Protein AF-A0A4Y9K4U5-F1 (afdb_monomer_lite)

Radius of gyration: 42.58 Å; chains: 1; bounding box: 63×21×135 Å

Sequence (154 aa):
MMIFKAIEAGGKAMGFDMSFMKGFATGGYTGDGGKYTPAGIVHRGEYVITKEATARLGLDYLNYLNYGERGFSSGGGVAVPRVPSMNSRYSSQPNVSVNVINNGKPMQAEVNTAQSGNDLQITVELIDKIADQRYRQNQMKDFRTGGQLSRYAM

Organism: NCBI:txid67855

pLDDT: mean 70.84, std 13.57, range [48.12, 94.44]

Structure (mmCIF, N/CA/C/O backbone):
data_AF-A0A4Y9K4U5-F1
#
_entry.id   AF-A0A4Y9K4U5-F1
#
loop_
_atom_site.group_PDB
_atom_site.id
_atom_site.type_symbol
_atom_site.label_atom_id
_atom_site.label_alt_id
_atom_site.label_comp_id
_atom_site.label_asym_id
_atom_site.label_entity_id
_atom_site.label_seq_id
_atom_site.pdbx_PDB_ins_code
_atom_site.Cartn_x
_atom_site.Cartn_y
_atom_site.Cartn_z
_atom_site.occupancy
_atom_site.B_iso_or_equiv
_atom_site.auth_seq_id
_atom_site.auth_comp_id
_atom_site.auth_asym_id
_atom_site.auth_atom_id
_atom_site.pdbx_PDB_model_num
ATOM 1 N N . MET A 1 1 ? 29.773 -0.477 -23.491 1.00 53.94 1 MET A N 1
ATOM 2 C CA . MET A 1 1 ? 28.904 -1.305 -24.358 1.00 53.94 1 MET A CA 1
ATOM 3 C C . MET A 1 1 ? 28.614 -0.555 -25.669 1.00 53.94 1 MET A C 1
ATOM 5 O O . MET A 1 1 ? 27.607 0.131 -25.766 1.00 53.94 1 MET A O 1
ATOM 9 N N . MET A 1 2 ? 29.531 -0.583 -26.650 1.00 62.81 2 MET A N 1
ATOM 10 C CA . MET A 1 2 ? 29.366 0.173 -27.914 1.00 62.81 2 MET A CA 1
ATOM 11 C C . MET A 1 2 ? 28.484 -0.549 -28.949 1.00 62.81 2 MET A C 1
ATOM 13 O O . MET A 1 2 ? 27.762 0.105 -29.692 1.00 62.81 2 MET A O 1
ATOM 17 N N . ILE A 1 3 ? 28.466 -1.887 -28.938 1.00 63.06 3 ILE A N 1
ATOM 18 C CA . ILE A 1 3 ? 27.683 -2.713 -29.878 1.00 63.06 3 ILE A CA 1
ATOM 19 C C . ILE A 1 3 ? 26.170 -2.492 -29.711 1.00 63.06 3 ILE A C 1
ATOM 21 O O . ILE A 1 3 ? 25.449 -2.356 -30.693 1.00 63.06 3 ILE A O 1
ATOM 25 N N . PHE A 1 4 ? 25.692 -2.353 -28.473 1.00 55.25 4 PHE A N 1
ATOM 26 C CA . PHE A 1 4 ? 24.271 -2.112 -28.200 1.00 55.25 4 PHE A CA 1
ATOM 27 C C . PHE A 1 4 ? 23.772 -0.756 -28.718 1.00 55.25 4 PHE A C 1
ATOM 29 O O . PHE A 1 4 ? 22.646 -0.668 -29.197 1.00 55.25 4 PHE A O 1
ATOM 36 N N . LYS A 1 5 ? 24.612 0.290 -28.699 1.00 57.44 5 LYS A N 1
ATOM 37 C CA . LYS A 1 5 ? 24.247 1.607 -29.250 1.00 57.44 5 LYS A CA 1
ATOM 38 C C . LYS A 1 5 ? 24.139 1.590 -30.779 1.00 57.44 5 LYS A C 1
ATOM 40 O O . LYS A 1 5 ? 23.305 2.301 -31.329 1.00 57.44 5 LYS A O 1
ATOM 45 N N . ALA A 1 6 ? 24.956 0.780 -31.457 1.00 63.97 6 ALA A N 1
ATOM 46 C CA . ALA A 1 6 ? 24.927 0.654 -32.914 1.00 63.97 6 ALA A CA 1
ATOM 47 C C . ALA A 1 6 ? 23.666 -0.080 -33.412 1.00 63.97 6 ALA A C 1
ATOM 49 O O . ALA A 1 6 ? 23.055 0.347 -34.388 1.00 63.97 6 ALA A O 1
ATOM 50 N N . ILE A 1 7 ? 23.235 -1.133 -32.707 1.00 66.44 7 ILE A N 1
ATOM 51 C CA . ILE A 1 7 ? 22.011 -1.887 -33.037 1.00 66.44 7 ILE A CA 1
ATOM 52 C C . ILE A 1 7 ? 20.757 -1.027 -32.819 1.00 66.44 7 ILE A C 1
ATOM 54 O O . ILE A 1 7 ? 19.852 -1.022 -33.650 1.00 66.44 7 ILE A O 1
ATOM 58 N N . GLU A 1 8 ? 20.722 -0.244 -31.741 1.00 61.34 8 GLU A N 1
ATOM 59 C CA . GLU A 1 8 ? 19.608 0.663 -31.454 1.00 61.34 8 GLU A CA 1
ATOM 60 C C . GLU A 1 8 ? 19.476 1.785 -32.501 1.00 61.34 8 GLU A C 1
ATOM 62 O O . GLU A 1 8 ? 18.369 2.102 -32.941 1.00 61.34 8 GLU A O 1
ATOM 67 N N . ALA A 1 9 ? 20.605 2.356 -32.939 1.00 65.12 9 ALA A N 1
ATOM 68 C CA . ALA A 1 9 ? 20.631 3.368 -33.993 1.00 65.12 9 ALA A CA 1
ATOM 69 C C . ALA A 1 9 ? 20.145 2.806 -35.342 1.00 65.12 9 ALA A C 1
ATOM 71 O O . ALA A 1 9 ? 19.384 3.475 -36.041 1.00 65.12 9 ALA A O 1
ATOM 72 N N . GLY A 1 10 ? 20.520 1.565 -35.674 1.00 69.56 10 GLY A N 1
ATOM 73 C CA . GLY A 1 10 ? 20.039 0.871 -36.872 1.00 69.56 10 GLY A CA 1
ATOM 74 C C . GLY A 1 10 ? 18.536 0.568 -36.836 1.00 69.56 10 GLY A C 1
ATOM 75 O O . GLY A 1 10 ? 17.850 0.776 -37.833 1.00 69.56 10 GLY A O 1
ATOM 76 N N . GLY A 1 11 ? 17.999 0.146 -35.686 1.00 68.62 11 GLY A N 1
ATOM 77 C CA . GLY A 1 11 ? 16.565 -0.133 -35.527 1.00 68.62 11 GLY A CA 1
ATOM 78 C C . GLY A 1 11 ? 15.686 1.120 -35.612 1.00 68.62 11 GLY A C 1
ATOM 79 O O . GLY A 1 11 ? 14.692 1.114 -36.341 1.00 68.62 11 GLY A O 1
ATOM 80 N N . LYS A 1 12 ? 16.095 2.228 -34.970 1.00 62.78 12 LYS A N 1
ATOM 81 C CA . LYS A 1 12 ? 15.386 3.519 -35.076 1.00 62.78 12 LYS A CA 1
ATOM 82 C C . LYS A 1 12 ? 15.382 4.084 -36.498 1.00 62.78 12 LYS A C 1
ATOM 84 O O . LYS A 1 12 ? 14.370 4.636 -36.919 1.00 62.78 12 LYS A O 1
ATOM 89 N N . ALA A 1 13 ? 16.482 3.938 -37.240 1.00 68.62 13 ALA A N 1
ATOM 90 C CA . ALA A 1 13 ? 16.568 4.385 -38.634 1.00 68.62 13 ALA A CA 1
ATOM 91 C C . ALA A 1 13 ? 15.629 3.603 -39.575 1.00 68.62 13 ALA A C 1
ATOM 93 O O . ALA A 1 13 ? 15.216 4.128 -40.604 1.00 68.62 13 ALA A O 1
ATOM 94 N N . MET A 1 14 ? 15.259 2.376 -39.198 1.00 75.12 14 MET A N 1
ATOM 95 C CA . MET A 1 14 ? 14.366 1.488 -39.950 1.00 75.12 14 MET A CA 1
ATOM 96 C C . MET A 1 14 ? 12.902 1.540 -39.466 1.00 75.12 14 MET A C 1
ATOM 98 O O . MET A 1 14 ? 12.091 0.721 -39.888 1.00 75.12 14 MET A O 1
ATOM 102 N N . GLY A 1 15 ? 12.549 2.482 -38.581 1.00 62.84 15 GLY A N 1
ATOM 103 C CA . GLY A 1 15 ? 11.180 2.656 -38.077 1.00 62.84 15 GLY A CA 1
ATOM 104 C C . GLY A 1 15 ? 10.761 1.672 -36.979 1.00 62.84 15 GLY A C 1
ATOM 105 O O . GLY A 1 15 ? 9.591 1.646 -36.604 1.00 62.84 15 GLY A O 1
ATOM 106 N N . PHE A 1 16 ? 11.694 0.883 -36.437 1.00 63.72 16 PHE A N 1
ATOM 107 C CA . PHE A 1 16 ? 11.434 0.012 -35.295 1.00 63.72 16 PHE A CA 1
ATOM 108 C C . PHE A 1 16 ? 11.687 0.774 -33.990 1.00 63.72 16 PHE A C 1
ATOM 110 O O . PHE A 1 16 ? 12.785 1.288 -33.754 1.00 63.72 16 PHE A O 1
ATOM 117 N N . ASP A 1 17 ? 10.672 0.847 -33.127 1.00 60.94 17 ASP A N 1
ATOM 118 C CA . ASP A 1 17 ? 10.815 1.443 -31.801 1.00 60.94 17 ASP A CA 1
ATOM 119 C C . ASP A 1 17 ? 11.615 0.511 -30.880 1.00 60.94 17 ASP A C 1
ATOM 121 O O . ASP A 1 17 ? 11.076 -0.370 -30.216 1.00 60.94 17 ASP A O 1
ATOM 125 N N . MET A 1 18 ? 12.932 0.711 -30.851 1.00 59.81 18 MET A N 1
ATOM 126 C CA . MET A 1 18 ? 13.865 -0.035 -30.000 1.00 59.81 18 MET A CA 1
ATOM 127 C C . MET A 1 18 ? 13.871 0.447 -28.539 1.00 59.81 18 MET A C 1
ATOM 129 O O . MET A 1 18 ? 14.766 0.073 -27.777 1.00 59.81 18 MET A O 1
ATOM 133 N N . SER A 1 19 ? 12.903 1.271 -28.116 1.00 58.75 19 SER A N 1
ATOM 134 C CA . SER A 1 19 ? 12.818 1.787 -26.740 1.00 58.75 19 SER A CA 1
ATOM 135 C C . SER A 1 19 ? 12.684 0.669 -25.689 1.00 58.75 19 SER A C 1
ATOM 137 O O . SER A 1 19 ? 13.150 0.824 -24.558 1.00 58.75 19 SER A O 1
ATOM 139 N N . PHE A 1 20 ? 12.204 -0.523 -26.081 1.00 56.00 20 PHE A N 1
ATOM 140 C CA . PHE A 1 20 ? 12.218 -1.726 -25.233 1.00 56.00 20 PHE A CA 1
ATOM 141 C C . PHE A 1 20 ? 13.623 -2.162 -24.784 1.00 56.00 20 PHE A C 1
ATOM 143 O O . PHE A 1 20 ? 13.749 -2.855 -23.776 1.00 56.00 20 PHE A O 1
ATOM 150 N N . MET A 1 21 ? 14.686 -1.759 -25.490 1.00 55.97 21 MET A N 1
ATOM 151 C CA . MET A 1 21 ? 16.066 -2.065 -25.096 1.00 55.97 21 MET A CA 1
ATOM 152 C C . MET A 1 21 ? 16.657 -1.064 -24.099 1.00 55.97 21 MET A C 1
ATOM 154 O O . MET A 1 21 ? 17.727 -1.331 -23.552 1.00 55.97 21 MET A O 1
ATOM 158 N N . LYS A 1 22 ? 16.016 0.091 -23.869 1.00 55.50 22 LYS A N 1
ATOM 159 C CA . LYS A 1 22 ? 16.674 1.230 -23.209 1.00 55.50 22 LYS A CA 1
ATOM 160 C C . LYS A 1 22 ? 16.146 1.620 -21.828 1.00 55.50 22 LYS A C 1
ATOM 162 O O . LYS A 1 22 ? 16.767 2.473 -21.204 1.00 55.50 22 LYS A O 1
ATOM 167 N N . GLY A 1 23 ? 15.060 1.021 -21.337 1.00 59.62 23 GLY A N 1
ATOM 168 C CA . GLY A 1 23 ? 14.372 1.547 -20.146 1.00 59.62 23 GLY A CA 1
ATOM 169 C C . GLY A 1 23 ? 14.210 0.609 -18.951 1.00 59.62 23 GLY A C 1
ATOM 170 O O . GLY A 1 23 ? 14.135 1.090 -17.828 1.00 59.62 23 GLY A O 1
ATOM 171 N N . PHE A 1 24 ? 14.156 -0.712 -19.150 1.00 65.19 24 PHE A N 1
ATOM 172 C CA . PHE A 1 24 ? 13.644 -1.612 -18.100 1.00 65.19 24 PHE A CA 1
ATOM 173 C C . PHE A 1 24 ? 14.701 -2.193 -17.159 1.00 65.19 24 PHE A C 1
ATOM 175 O O . PHE A 1 24 ? 14.345 -2.796 -16.156 1.00 65.19 24 PHE A O 1
ATOM 182 N N . ALA A 1 25 ? 15.993 -1.985 -17.424 1.00 70.50 25 ALA A N 1
ATOM 183 C CA . ALA A 1 25 ? 17.062 -2.496 -16.557 1.00 70.50 25 ALA A CA 1
ATOM 184 C C . ALA A 1 25 ? 17.053 -1.888 -15.145 1.00 70.50 25 ALA A C 1
ATOM 186 O O . ALA A 1 25 ? 17.577 -2.488 -14.214 1.00 70.50 25 ALA A O 1
ATOM 187 N N . THR A 1 26 ? 16.451 -0.711 -14.983 1.00 77.19 26 THR A N 1
ATOM 188 C CA . THR A 1 26 ? 16.240 -0.057 -13.686 1.00 77.19 26 THR A CA 1
ATOM 189 C C . THR A 1 26 ? 14.824 -0.278 -13.136 1.00 77.19 26 THR A C 1
ATOM 191 O O . THR A 1 26 ? 14.468 0.308 -12.116 1.00 77.19 26 THR A O 1
ATOM 194 N N . GLY A 1 27 ? 13.993 -1.080 -13.814 1.00 83.62 27 GLY A N 1
ATOM 195 C CA . GLY A 1 27 ? 12.563 -1.234 -13.535 1.00 83.62 27 GLY A CA 1
ATOM 196 C C . GLY A 1 27 ? 11.741 0.031 -13.823 1.00 83.62 27 GLY A C 1
ATOM 197 O O . GLY A 1 27 ? 12.280 1.047 -14.267 1.00 83.62 27 GLY A O 1
ATOM 198 N N . GLY A 1 28 ? 10.433 -0.030 -13.549 1.00 85.69 28 GLY A N 1
ATOM 199 C CA . GLY A 1 28 ? 9.528 1.126 -13.600 1.00 85.69 28 GLY A CA 1
ATOM 200 C C . GLY A 1 28 ? 8.171 0.854 -14.248 1.00 85.69 28 GLY A C 1
ATOM 201 O O . GLY A 1 28 ? 7.821 -0.286 -14.559 1.00 85.69 28 GLY A O 1
ATOM 202 N N . TYR A 1 29 ? 7.393 1.923 -14.443 1.00 89.00 29 TYR A N 1
ATOM 203 C CA . TYR A 1 29 ? 6.090 1.853 -15.105 1.00 89.00 29 TYR A CA 1
ATOM 204 C C . TYR A 1 29 ? 6.239 1.717 -16.624 1.00 89.00 29 TYR A C 1
ATOM 206 O O . TYR A 1 29 ? 6.928 2.513 -17.258 1.00 89.00 29 TYR A O 1
ATOM 214 N N . THR A 1 30 ? 5.561 0.733 -17.219 1.00 88.62 30 THR A N 1
ATOM 215 C CA . THR A 1 30 ? 5.655 0.438 -18.659 1.00 88.62 30 THR A CA 1
ATOM 216 C C . THR A 1 30 ? 4.687 1.253 -19.527 1.00 88.62 30 THR A C 1
ATOM 218 O O . THR A 1 30 ? 4.690 1.087 -20.742 1.00 88.62 30 THR A O 1
ATOM 221 N N . GLY A 1 31 ? 3.859 2.116 -18.926 1.00 87.94 31 GLY A N 1
ATOM 222 C CA . GLY A 1 31 ? 2.849 2.922 -19.620 1.00 87.94 31 GLY A CA 1
ATOM 223 C C . GLY A 1 31 ? 1.447 2.302 -19.620 1.00 87.94 31 GLY A C 1
ATOM 224 O O . GLY A 1 31 ? 1.261 1.123 -19.308 1.00 87.94 31 GLY A O 1
ATOM 225 N N . ASP A 1 32 ? 0.444 3.115 -19.959 1.00 89.12 32 ASP A N 1
ATOM 226 C CA . ASP A 1 32 ? -0.947 2.667 -20.060 1.00 89.12 32 ASP A CA 1
ATOM 227 C C . ASP A 1 32 ? -1.159 1.755 -21.276 1.00 89.12 32 ASP A C 1
ATOM 229 O O . ASP A 1 32 ? -0.652 1.998 -22.367 1.00 89.12 32 ASP A O 1
ATOM 233 N N . GLY A 1 33 ? -1.966 0.708 -21.104 1.00 90.38 33 GLY A N 1
ATOM 234 C CA . GLY A 1 33 ? -2.282 -0.240 -22.173 1.00 90.38 33 GLY A CA 1
ATOM 235 C C . GLY A 1 33 ? -3.315 -1.288 -21.768 1.00 90.38 33 GLY A C 1
ATOM 236 O O . GLY A 1 33 ? -3.739 -1.354 -20.608 1.00 90.38 33 GLY A O 1
ATOM 237 N N . GLY A 1 34 ? -3.746 -2.116 -22.720 1.00 91.88 34 GLY A N 1
ATOM 238 C CA . GLY A 1 34 ? -4.633 -3.249 -22.455 1.00 91.88 34 GLY A CA 1
ATOM 239 C C . GLY A 1 34 ? -3.922 -4.373 -21.693 1.00 91.88 34 GLY A C 1
ATOM 240 O O . GLY A 1 34 ? -2.701 -4.478 -21.717 1.00 91.88 34 GLY A O 1
ATOM 241 N N . LYS A 1 35 ? -4.686 -5.257 -21.037 1.00 90.38 35 LYS A N 1
ATOM 242 C CA . LYS A 1 35 ? -4.135 -6.403 -20.279 1.00 90.38 35 LYS A CA 1
ATOM 243 C C . LYS A 1 35 ? -3.255 -7.329 -21.129 1.00 90.38 35 LYS A C 1
ATOM 245 O O . LYS A 1 35 ? -2.315 -7.920 -20.615 1.00 90.38 35 LYS A O 1
ATOM 250 N N . TYR A 1 36 ? -3.588 -7.455 -22.411 1.00 92.94 36 TYR A N 1
ATOM 251 C CA . TYR A 1 36 ? -2.915 -8.340 -23.363 1.00 92.94 36 TYR A CA 1
ATOM 252 C C . TYR A 1 36 ? -2.034 -7.582 -24.359 1.00 92.94 36 TYR A C 1
ATOM 254 O O . TYR A 1 36 ? -1.577 -8.168 -25.334 1.00 92.94 36 TYR A O 1
ATOM 262 N N . THR A 1 37 ? -1.815 -6.283 -24.143 1.00 91.25 37 THR A N 1
ATOM 263 C CA . THR A 1 37 ? -0.918 -5.478 -24.971 1.00 91.25 37 THR A CA 1
ATOM 264 C C . THR A 1 37 ? 0.516 -5.692 -24.479 1.00 91.25 37 THR A C 1
ATOM 266 O O . THR A 1 37 ? 0.805 -5.355 -23.330 1.00 91.25 37 THR A O 1
ATOM 269 N N . PRO A 1 38 ? 1.427 -6.251 -25.296 1.00 89.62 38 PRO A N 1
ATOM 270 C CA . PRO A 1 38 ? 2.824 -6.404 -24.902 1.00 89.62 38 PRO A CA 1
ATOM 271 C C . PRO A 1 38 ? 3.480 -5.034 -24.691 1.00 89.62 38 PRO A C 1
ATOM 273 O O . PRO A 1 38 ? 3.341 -4.158 -25.541 1.00 89.62 38 PRO A O 1
ATOM 276 N N . ALA A 1 39 ? 4.204 -4.860 -23.582 1.00 86.00 39 ALA A N 1
ATOM 277 C CA . ALA A 1 39 ? 4.852 -3.588 -23.233 1.00 86.00 39 ALA A CA 1
ATOM 278 C C . ALA A 1 39 ? 6.384 -3.684 -23.071 1.00 86.00 39 ALA A C 1
ATOM 280 O O . ALA A 1 39 ? 7.061 -2.661 -23.045 1.00 86.00 39 ALA A O 1
ATOM 281 N N . GLY A 1 40 ? 6.953 -4.891 -22.979 1.00 84.12 40 GLY A N 1
ATOM 282 C CA . GLY A 1 40 ? 8.398 -5.073 -22.829 1.00 84.12 40 GLY A CA 1
ATOM 283 C C . GLY A 1 40 ? 8.808 -6.487 -22.422 1.00 84.12 40 GLY A C 1
ATOM 284 O O . GLY A 1 40 ? 7.966 -7.368 -22.244 1.00 84.12 40 GLY A O 1
ATOM 285 N N . ILE A 1 41 ? 10.119 -6.686 -22.282 1.00 85.44 41 ILE A N 1
ATOM 286 C CA . ILE A 1 41 ? 10.743 -7.926 -21.803 1.00 85.44 41 ILE A CA 1
ATOM 287 C C . ILE A 1 41 ? 11.372 -7.636 -20.437 1.00 85.44 41 ILE A C 1
ATOM 289 O O . ILE A 1 41 ? 12.025 -6.610 -20.268 1.00 85.44 41 ILE A O 1
ATOM 293 N N . VAL A 1 42 ? 11.177 -8.549 -19.487 1.00 84.81 42 VAL A N 1
ATOM 294 C CA . VAL A 1 42 ? 11.714 -8.470 -18.119 1.00 84.81 42 VAL A CA 1
ATOM 295 C C . VAL A 1 42 ? 12.963 -9.335 -17.955 1.00 84.81 42 VAL A C 1
ATOM 297 O O . VAL A 1 42 ? 13.172 -10.294 -18.710 1.00 84.81 42 VAL A O 1
ATOM 300 N N . HIS A 1 43 ? 13.800 -9.019 -16.968 1.00 87.44 43 HIS A N 1
ATOM 301 C CA . HIS A 1 43 ? 14.964 -9.840 -16.638 1.00 87.44 43 HIS A CA 1
ATOM 302 C C . HIS A 1 43 ? 14.572 -11.072 -15.819 1.00 87.44 43 HIS A C 1
ATOM 304 O O . HIS A 1 43 ? 13.515 -11.159 -15.193 1.00 87.44 43 HIS A O 1
ATOM 310 N N . ARG A 1 44 ? 15.473 -12.059 -15.793 1.00 90.69 44 ARG A N 1
ATOM 311 C CA . ARG A 1 44 ? 15.323 -13.214 -14.904 1.00 90.69 44 ARG A CA 1
ATOM 312 C C . ARG A 1 44 ? 15.430 -12.759 -13.447 1.00 90.69 44 ARG A C 1
ATOM 314 O O . ARG A 1 44 ? 16.359 -12.038 -13.104 1.00 90.69 44 ARG A O 1
ATOM 321 N N . GLY A 1 45 ? 14.516 -13.241 -12.607 1.00 88.88 45 GLY A N 1
ATOM 322 C CA . GLY A 1 45 ? 14.448 -12.891 -11.184 1.00 88.88 45 GLY A CA 1
ATOM 323 C C . GLY A 1 45 ? 13.548 -11.693 -10.866 1.00 88.88 45 GLY A C 1
ATOM 324 O O . GLY A 1 45 ? 13.297 -11.439 -9.693 1.00 88.88 45 GLY A O 1
ATOM 325 N N . GLU A 1 46 ? 13.021 -10.994 -11.874 1.00 88.56 46 GLU A N 1
ATOM 326 C CA . GLU A 1 46 ? 12.015 -9.944 -11.685 1.00 88.56 46 GLU A CA 1
ATOM 327 C C . GLU A 1 46 ? 10.609 -10.552 -11.542 1.00 88.56 46 GLU A C 1
ATOM 329 O O . GLU A 1 46 ? 10.277 -11.557 -12.176 1.00 88.56 46 GLU A O 1
ATOM 334 N N . TYR A 1 47 ? 9.769 -9.935 -10.706 1.00 90.50 47 TYR A N 1
ATOM 335 C CA . TYR A 1 47 ? 8.377 -10.337 -10.510 1.00 90.50 47 TYR A CA 1
ATOM 336 C C . TYR A 1 47 ? 7.429 -9.351 -11.192 1.00 90.50 47 TYR A C 1
ATOM 338 O O . TYR A 1 47 ? 7.494 -8.146 -10.951 1.00 90.50 47 TYR A O 1
ATOM 346 N N . VAL A 1 48 ? 6.519 -9.871 -12.019 1.00 89.75 48 VAL A N 1
ATOM 347 C CA . VAL A 1 48 ? 5.545 -9.065 -12.765 1.00 89.75 48 VAL A CA 1
ATOM 348 C C . VAL A 1 48 ? 4.199 -9.075 -12.051 1.00 89.75 48 VAL A C 1
ATOM 350 O O . VAL A 1 48 ? 3.646 -10.131 -11.747 1.00 89.75 48 VAL A O 1
ATOM 353 N N . ILE A 1 49 ? 3.650 -7.885 -11.815 1.00 92.25 49 ILE A N 1
ATOM 354 C CA . ILE A 1 49 ? 2.345 -7.691 -11.177 1.00 92.25 49 ILE A CA 1
ATOM 355 C C . ILE A 1 49 ? 1.269 -7.505 -12.258 1.00 92.25 49 ILE A C 1
ATOM 357 O O . ILE A 1 49 ? 1.509 -6.883 -13.292 1.00 92.25 49 ILE A O 1
ATOM 361 N N . THR A 1 50 ? 0.068 -8.050 -12.038 1.00 94.44 50 THR A N 1
ATOM 362 C CA . THR A 1 50 ? -1.043 -7.930 -12.996 1.00 94.44 50 THR A CA 1
ATOM 363 C C . THR A 1 50 ? -1.574 -6.500 -13.083 1.00 94.44 50 THR A C 1
ATOM 365 O O . THR A 1 50 ? -1.510 -5.744 -12.115 1.00 94.44 50 THR A O 1
ATOM 368 N N . LYS A 1 51 ? -2.193 -6.137 -14.217 1.00 92.56 51 LYS A N 1
ATOM 369 C CA . LYS A 1 51 ? -2.794 -4.807 -14.418 1.00 92.56 51 LYS A CA 1
ATOM 370 C C . LYS A 1 51 ? -3.793 -4.444 -13.314 1.00 92.56 51 LYS A C 1
ATOM 372 O O . LYS A 1 51 ? -3.801 -3.309 -12.847 1.00 92.56 51 LYS A O 1
ATOM 377 N N . GLU A 1 52 ? -4.621 -5.395 -12.885 1.00 93.94 52 GLU A N 1
ATOM 378 C CA . GLU A 1 52 ? -5.625 -5.173 -11.841 1.00 93.94 52 GLU A CA 1
ATOM 379 C C . GLU A 1 52 ? -4.977 -4.899 -10.481 1.00 93.94 52 GLU A C 1
ATOM 381 O O . GLU A 1 52 ? -5.435 -4.031 -9.741 1.00 93.94 52 GLU A O 1
ATOM 386 N N . ALA A 1 53 ? -3.895 -5.608 -10.154 1.00 93.38 53 ALA A N 1
ATOM 387 C CA . ALA A 1 53 ? -3.147 -5.368 -8.928 1.00 93.38 53 ALA A CA 1
ATOM 388 C C . ALA A 1 53 ? -2.390 -4.033 -8.990 1.00 93.38 53 ALA A C 1
ATOM 390 O O . ALA A 1 53 ? -2.455 -3.270 -8.031 1.00 93.38 53 ALA A O 1
ATOM 391 N N . THR A 1 54 ? -1.775 -3.694 -10.126 1.00 92.06 54 THR A N 1
ATOM 392 C CA . THR A 1 54 ? -1.141 -2.386 -10.354 1.00 92.06 54 THR A CA 1
ATOM 393 C C . THR A 1 54 ? -2.130 -1.237 -10.167 1.00 92.06 54 THR A C 1
ATOM 395 O O . THR A 1 54 ? -1.828 -0.281 -9.457 1.00 92.06 54 THR A O 1
ATOM 398 N N . ALA A 1 55 ? -3.339 -1.351 -10.726 1.00 91.00 55 ALA A N 1
ATOM 399 C CA . ALA A 1 55 ? -4.388 -0.343 -10.566 1.00 91.00 55 ALA A CA 1
ATOM 400 C C . ALA A 1 55 ? -4.881 -0.219 -9.113 1.00 91.00 55 ALA A C 1
ATOM 402 O O . ALA A 1 55 ? -5.160 0.883 -8.651 1.00 91.00 55 ALA A O 1
ATOM 403 N N . ARG A 1 56 ? -4.974 -1.339 -8.383 1.00 92.88 56 ARG A N 1
ATOM 404 C CA . ARG A 1 56 ? -5.378 -1.354 -6.967 1.00 92.88 56 ARG A CA 1
ATOM 405 C C . ARG A 1 56 ? -4.317 -0.783 -6.028 1.00 92.88 56 ARG A C 1
ATOM 407 O O . ARG A 1 56 ? -4.675 -0.143 -5.047 1.00 92.88 56 ARG A O 1
ATOM 414 N N . LEU A 1 57 ? -3.045 -1.084 -6.281 1.00 90.38 57 LEU A N 1
ATOM 415 C CA . LEU A 1 57 ? -1.921 -0.662 -5.442 1.00 90.38 57 LEU A CA 1
ATOM 416 C C . LEU A 1 57 ? -1.502 0.786 -5.723 1.00 90.38 57 LEU A C 1
ATOM 418 O O . LEU A 1 57 ? -1.089 1.486 -4.804 1.00 90.38 57 LEU A O 1
ATOM 422 N N . GLY A 1 58 ? -1.640 1.234 -6.972 1.00 90.69 58 GLY A N 1
ATOM 423 C CA . GLY A 1 58 ? -1.250 2.570 -7.409 1.00 90.69 58 GLY A CA 1
ATOM 424 C C . GLY A 1 58 ? 0.241 2.684 -7.738 1.00 90.69 58 GLY A C 1
ATOM 425 O O . GLY A 1 58 ? 1.092 2.005 -7.159 1.00 90.69 58 GLY A O 1
ATOM 426 N N . LEU A 1 59 ? 0.563 3.567 -8.688 1.00 89.56 59 LEU A N 1
ATOM 427 C CA . LEU A 1 59 ? 1.935 3.755 -9.173 1.00 89.56 59 LEU A CA 1
ATOM 428 C C . LEU A 1 59 ? 2.857 4.332 -8.099 1.00 89.56 59 LEU A C 1
ATOM 430 O O . LEU A 1 59 ? 4.007 3.919 -8.014 1.00 89.56 59 LEU A O 1
A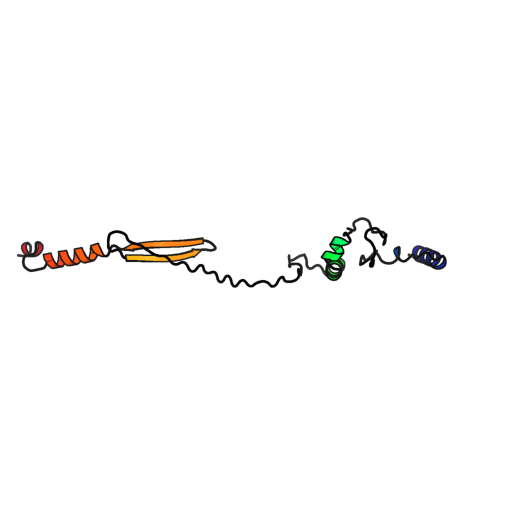TOM 434 N N . ASP A 1 60 ? 2.355 5.223 -7.245 1.00 87.50 60 ASP A N 1
ATOM 435 C CA . ASP A 1 60 ? 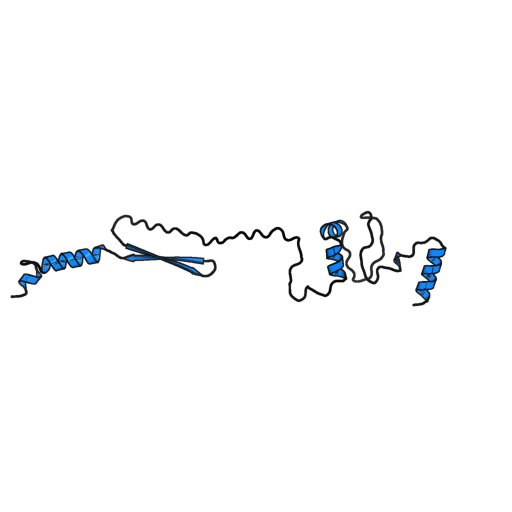3.155 5.850 -6.188 1.00 87.50 60 ASP A CA 1
ATOM 436 C C . ASP A 1 60 ? 3.705 4.814 -5.204 1.00 87.50 60 ASP A C 1
ATOM 438 O O . ASP A 1 60 ? 4.890 4.827 -4.870 1.00 87.50 60 ASP A O 1
ATOM 442 N N . TYR A 1 61 ? 2.865 3.859 -4.795 1.00 86.25 61 TYR A N 1
ATOM 443 C CA . TYR A 1 61 ? 3.280 2.782 -3.902 1.00 86.25 61 TYR A CA 1
ATOM 444 C C . TYR A 1 61 ? 4.270 1.831 -4.578 1.00 86.25 61 TYR A C 1
ATOM 446 O O . TYR A 1 61 ? 5.283 1.464 -3.985 1.00 86.25 61 TYR A O 1
ATOM 454 N N . LEU A 1 62 ? 4.020 1.457 -5.834 1.00 89.38 62 LEU A N 1
ATOM 455 C CA . LEU A 1 62 ? 4.931 0.588 -6.582 1.00 89.38 62 LEU A CA 1
ATOM 456 C C . LEU A 1 62 ? 6.285 1.258 -6.841 1.00 89.38 62 LEU A C 1
ATOM 458 O O . LEU A 1 62 ? 7.317 0.602 -6.731 1.00 89.38 62 LEU A O 1
ATOM 462 N N . ASN A 1 63 ? 6.302 2.564 -7.109 1.00 87.94 63 ASN A N 1
ATOM 463 C CA . ASN A 1 63 ? 7.532 3.342 -7.237 1.00 87.94 63 ASN A CA 1
ATOM 464 C C . ASN A 1 63 ? 8.280 3.427 -5.904 1.00 87.94 63 ASN A C 1
ATOM 466 O O . ASN A 1 63 ? 9.502 3.300 -5.888 1.00 87.94 63 ASN A O 1
ATOM 470 N N . TYR A 1 64 ? 7.570 3.573 -4.782 1.00 84.69 64 TYR A N 1
ATOM 471 C CA . TYR A 1 64 ? 8.180 3.474 -3.457 1.00 84.69 64 TYR A CA 1
ATOM 472 C C . TYR A 1 64 ? 8.816 2.096 -3.221 1.00 84.69 64 TYR A C 1
ATOM 474 O O . TYR A 1 64 ? 9.935 2.026 -2.724 1.00 84.69 64 TYR A O 1
ATOM 482 N N . LEU A 1 65 ? 8.159 1.002 -3.617 1.00 85.62 65 LEU A N 1
ATOM 483 C CA . LEU A 1 65 ? 8.750 -0.338 -3.517 1.00 85.62 65 LEU A CA 1
ATOM 484 C C . LEU A 1 65 ? 9.978 -0.513 -4.419 1.00 85.62 65 LEU A C 1
ATOM 486 O O . LEU A 1 65 ? 10.928 -1.185 -4.026 1.00 85.62 65 LEU A O 1
ATOM 490 N N . ASN A 1 66 ? 9.944 0.064 -5.620 1.00 86.62 66 ASN A N 1
ATOM 491 C CA . ASN A 1 66 ? 10.991 -0.113 -6.622 1.00 86.62 66 ASN A CA 1
ATOM 492 C C . ASN A 1 66 ? 12.222 0.779 -6.374 1.00 86.62 66 ASN A C 1
ATOM 494 O O . ASN A 1 66 ? 13.342 0.376 -6.676 1.00 86.62 66 ASN A O 1
ATOM 498 N N . TYR A 1 67 ? 12.026 1.984 -5.826 1.00 84.94 67 TYR A N 1
ATOM 499 C CA . TYR A 1 67 ? 13.073 3.010 -5.715 1.00 84.94 67 TYR A CA 1
ATOM 500 C C . TYR A 1 67 ? 13.258 3.596 -4.308 1.00 84.94 67 TYR A C 1
ATOM 502 O O . TYR A 1 67 ? 14.238 4.299 -4.072 1.00 84.94 67 TYR A O 1
ATOM 510 N N . GLY A 1 68 ? 12.325 3.370 -3.382 1.00 79.31 68 GLY A N 1
ATOM 511 C CA . GLY A 1 68 ? 12.399 3.917 -2.028 1.00 79.31 68 GLY A CA 1
ATOM 512 C C . GLY A 1 68 ? 13.515 3.274 -1.204 1.00 79.31 68 GLY A C 1
ATOM 513 O O . GLY A 1 68 ? 13.768 2.071 -1.294 1.00 79.31 68 GLY A O 1
ATOM 514 N N . GLU A 1 69 ? 14.183 4.065 -0.360 1.00 64.44 69 GLU A N 1
ATOM 515 C CA . GLU A 1 69 ? 15.146 3.521 0.599 1.00 64.44 69 GLU A CA 1
ATOM 516 C C . GLU A 1 69 ? 14.429 2.589 1.591 1.00 64.44 69 GLU A C 1
ATOM 518 O O . GLU A 1 69 ? 13.364 2.912 2.120 1.00 64.44 69 GLU A O 1
ATOM 523 N N . ARG A 1 70 ? 15.001 1.393 1.797 1.00 55.69 70 ARG A N 1
ATOM 524 C CA . ARG A 1 70 ? 14.423 0.257 2.539 1.00 55.69 70 ARG A CA 1
ATOM 525 C C . ARG A 1 70 ? 13.772 0.667 3.871 1.00 55.69 70 ARG A C 1
ATOM 527 O O . ARG A 1 70 ? 14.432 0.707 4.903 1.00 55.69 70 ARG A O 1
ATOM 534 N N . GLY A 1 71 ? 12.450 0.831 3.869 1.00 52.00 71 GLY A N 1
ATOM 535 C CA . GLY A 1 71 ? 11.630 1.056 5.067 1.00 52.00 71 GLY A CA 1
ATOM 536 C C . GLY A 1 71 ? 11.043 -0.210 5.704 1.00 52.00 71 GLY A C 1
ATOM 537 O O . GLY A 1 71 ? 10.274 -0.109 6.652 1.00 52.00 71 GLY A O 1
ATOM 538 N N . PHE A 1 72 ? 11.380 -1.410 5.214 1.00 53.03 72 PHE A N 1
ATOM 539 C CA . PHE A 1 72 ? 10.790 -2.664 5.717 1.00 53.03 72 PHE A CA 1
ATOM 540 C C . PHE A 1 72 ? 11.580 -3.336 6.844 1.00 53.03 72 PHE A C 1
ATOM 542 O O . PHE A 1 72 ? 11.045 -4.219 7.509 1.00 53.03 72 PHE A O 1
ATOM 549 N N . SER A 1 73 ? 12.829 -2.928 7.099 1.00 51.72 73 SER A N 1
ATOM 550 C CA . SER A 1 73 ? 13.661 -3.580 8.122 1.00 51.72 73 SER A CA 1
ATOM 551 C C . SER A 1 73 ? 13.142 -3.381 9.555 1.00 51.72 73 SER A C 1
ATOM 553 O O . SER A 1 73 ? 13.561 -4.125 10.437 1.00 51.72 73 SER A O 1
ATOM 555 N N . SER A 1 74 ? 12.256 -2.408 9.803 1.00 51.78 74 SER A N 1
ATOM 556 C CA . SER A 1 74 ? 11.702 -2.114 11.136 1.00 51.78 74 SER A CA 1
ATOM 557 C C . SER A 1 74 ? 10.197 -2.384 11.279 1.00 51.78 74 SER A C 1
ATOM 559 O O . SER A 1 74 ? 9.612 -2.002 12.289 1.00 51.78 74 SER A O 1
ATOM 561 N N . GLY A 1 75 ? 9.551 -3.042 10.305 1.00 51.47 75 GLY A N 1
ATOM 562 C CA . GLY A 1 75 ? 8.131 -3.410 10.423 1.00 51.47 75 GLY A CA 1
ATOM 563 C C . GLY A 1 75 ? 7.165 -2.217 10.498 1.00 51.47 75 GLY A C 1
ATOM 564 O O . GLY A 1 75 ? 6.114 -2.314 11.128 1.00 51.47 75 GLY A O 1
ATOM 565 N N . GLY A 1 76 ? 7.509 -1.083 9.880 1.00 49.84 76 GLY A N 1
ATOM 566 C CA . GLY A 1 76 ? 6.631 0.084 9.792 1.00 49.84 76 GLY A CA 1
ATOM 567 C C . GLY A 1 76 ? 5.521 -0.122 8.761 1.00 49.84 76 GLY A C 1
ATOM 568 O O . GLY A 1 76 ? 5.794 -0.423 7.601 1.00 49.84 76 GLY A O 1
ATOM 569 N N . GLY A 1 77 ? 4.265 0.027 9.193 1.00 50.00 77 GLY A N 1
ATOM 570 C CA . GLY A 1 77 ? 3.077 -0.193 8.371 1.00 50.00 77 GLY A CA 1
ATOM 571 C C . GLY A 1 77 ? 3.085 0.614 7.074 1.00 50.00 77 GLY A C 1
ATOM 572 O O . GLY A 1 77 ? 3.318 1.822 7.070 1.00 50.00 77 GLY A O 1
ATOM 573 N N . VAL A 1 78 ? 2.783 -0.083 5.977 1.00 54.31 78 VAL A N 1
ATOM 574 C CA . VAL A 1 78 ? 2.447 0.500 4.678 1.00 54.31 78 VAL A CA 1
ATOM 575 C C . VAL A 1 78 ? 1.418 1.600 4.909 1.00 54.31 78 VAL A C 1
ATOM 577 O O . VAL A 1 78 ? 0.460 1.384 5.652 1.00 54.31 78 VAL A O 1
ATOM 580 N N . ALA A 1 79 ? 1.591 2.759 4.276 1.00 54.62 79 ALA A N 1
ATOM 581 C CA . ALA A 1 79 ? 0.532 3.748 4.150 1.00 54.62 79 ALA A CA 1
ATOM 582 C C . ALA A 1 79 ? -0.600 3.162 3.286 1.00 54.62 79 ALA A C 1
ATOM 584 O O . ALA A 1 79 ? -0.835 3.577 2.157 1.00 54.62 79 ALA A O 1
ATOM 585 N N . VAL A 1 80 ? -1.326 2.1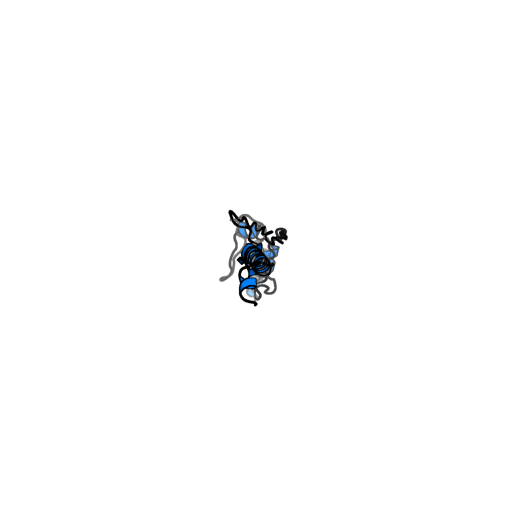80 3.828 1.00 50.91 80 VAL A N 1
ATOM 586 C CA . VAL A 1 80 ? -2.754 2.073 3.577 1.00 50.91 80 VAL A CA 1
ATOM 587 C C . VAL A 1 80 ? -3.310 3.481 3.779 1.00 50.91 80 VAL A C 1
ATOM 589 O O . VAL A 1 80 ? -2.890 4.149 4.738 1.00 50.91 80 VAL A O 1
ATOM 592 N N . PRO A 1 81 ? -4.222 3.962 2.908 1.00 49.28 81 PRO A N 1
ATOM 593 C CA . PRO A 1 81 ? -5.036 5.113 3.249 1.00 49.28 81 PRO A CA 1
ATOM 594 C C . PRO A 1 81 ? -5.449 4.885 4.688 1.00 49.28 81 PRO A C 1
ATOM 596 O O . PRO A 1 81 ? -5.944 3.799 5.007 1.00 49.28 81 PRO A O 1
ATOM 599 N N . ARG A 1 82 ? -5.130 5.833 5.572 1.00 50.75 82 ARG A N 1
ATOM 600 C CA . ARG A 1 82 ? -5.681 5.794 6.912 1.00 50.75 82 ARG A CA 1
ATOM 601 C C . ARG A 1 82 ? -7.185 5.828 6.668 1.00 50.75 82 ARG A C 1
ATOM 603 O O . ARG A 1 82 ? -7.752 6.903 6.502 1.00 50.75 82 ARG A O 1
ATOM 610 N N . VAL A 1 83 ? -7.828 4.654 6.601 1.00 54.34 83 VAL A N 1
ATOM 611 C CA . VAL A 1 83 ? -9.202 4.497 7.061 1.00 54.34 83 VAL A CA 1
ATOM 612 C C . VAL A 1 83 ? -9.183 5.319 8.324 1.00 54.34 83 VAL A C 1
ATOM 614 O O . VAL A 1 83 ? -8.268 5.069 9.123 1.00 54.34 83 VAL A O 1
ATOM 617 N N . PRO A 1 84 ? -10.025 6.367 8.438 1.00 51.03 84 PRO A N 1
ATOM 618 C CA . PRO A 1 84 ? -10.071 7.160 9.640 1.00 51.03 84 PRO A CA 1
ATOM 619 C C . PRO A 1 84 ? -10.027 6.141 10.750 1.00 51.03 84 PRO A C 1
ATOM 621 O O . PRO A 1 84 ? -10.909 5.282 10.834 1.00 51.03 84 PRO A O 1
ATOM 624 N N . SER A 1 85 ? -8.916 6.135 11.491 1.00 51.56 85 SER A N 1
ATOM 625 C CA . SER A 1 85 ? -8.912 5.439 12.745 1.00 51.56 85 SER A CA 1
ATOM 626 C C . SER A 1 85 ? -10.001 6.218 13.434 1.00 51.56 85 SER A C 1
ATOM 628 O O . SER A 1 85 ? -9.799 7.355 13.869 1.00 51.56 85 SER A O 1
ATOM 630 N N . MET A 1 86 ? -11.201 5.646 13.450 1.00 52.84 86 MET A N 1
ATOM 631 C CA . MET A 1 86 ? -11.999 5.714 14.630 1.00 52.84 86 MET A CA 1
ATOM 632 C C . MET A 1 86 ? -10.980 5.291 15.684 1.00 52.84 86 MET A C 1
ATOM 634 O O . MET A 1 86 ? -10.810 4.115 15.989 1.00 52.84 86 MET A O 1
ATOM 638 N N . ASN A 1 87 ? -10.323 6.297 16.268 1.00 49.34 87 ASN A N 1
ATOM 639 C CA . ASN A 1 87 ? -10.259 6.426 17.698 1.00 49.34 87 ASN A CA 1
ATOM 640 C C . ASN A 1 87 ? -11.713 6.293 18.142 1.00 49.34 87 ASN A C 1
ATOM 642 O O . ASN A 1 87 ? -12.381 7.256 18.511 1.00 49.34 87 ASN A O 1
ATOM 646 N N . SER A 1 88 ? -12.205 5.057 18.054 1.00 51.28 88 SER A N 1
ATOM 647 C CA . SER A 1 88 ? -13.118 4.481 18.975 1.00 51.28 88 SER A CA 1
ATOM 648 C C . SER A 1 88 ? -12.356 4.725 20.248 1.00 51.28 88 SER A C 1
ATOM 650 O O . SER A 1 88 ? -11.419 4.014 20.611 1.00 51.28 88 SER A O 1
ATOM 652 N N . ARG A 1 89 ? -12.697 5.854 20.863 1.00 48.12 89 ARG A N 1
ATOM 653 C CA . ARG A 1 89 ? -12.532 6.091 22.273 1.00 48.12 89 ARG A CA 1
ATOM 654 C C . ARG A 1 89 ? -13.400 5.026 22.936 1.00 48.12 89 ARG A C 1
ATOM 656 O O . ARG A 1 89 ? -14.357 5.339 23.624 1.00 48.12 89 ARG A O 1
ATOM 663 N N . TYR A 1 90 ? -13.039 3.759 22.750 1.00 49.62 90 TYR A N 1
ATOM 664 C CA . TYR A 1 90 ? -13.270 2.698 23.695 1.00 49.62 90 TYR A CA 1
ATOM 665 C C . TYR A 1 90 ? -12.325 3.009 24.863 1.00 49.62 90 TYR A C 1
ATOM 667 O O . TYR A 1 90 ? -11.484 2.221 25.264 1.00 49.62 90 TYR A O 1
ATOM 675 N N . SER A 1 91 ? -12.559 4.168 25.487 1.00 53.94 91 SER A N 1
ATOM 676 C CA . SER A 1 91 ? -12.665 4.255 26.933 1.00 53.94 91 SER A CA 1
ATOM 677 C C . SER A 1 91 ? -13.932 3.491 27.330 1.00 53.94 91 SER A C 1
ATOM 679 O O . SER A 1 91 ? -14.822 4.012 27.991 1.00 53.94 91 SER A O 1
ATOM 681 N N . SER A 1 92 ? -14.039 2.242 26.885 1.00 56.81 92 SER A N 1
ATOM 682 C CA . SER A 1 92 ? -14.905 1.263 27.493 1.00 56.81 92 SER A CA 1
ATOM 683 C C . SER A 1 92 ? -14.069 0.687 28.615 1.00 56.81 92 SER A C 1
ATOM 685 O O . SER A 1 92 ? -13.655 -0.464 28.574 1.00 56.81 92 SER A O 1
ATOM 687 N N . GLN A 1 93 ? -13.810 1.521 29.627 1.00 58.00 93 GLN A N 1
ATOM 688 C CA . GLN A 1 93 ? -13.937 0.975 30.963 1.00 58.00 93 GLN A CA 1
ATOM 689 C C . GLN A 1 93 ? -15.363 0.420 30.989 1.00 58.00 93 GLN A C 1
ATOM 691 O O . GLN A 1 93 ? -16.303 1.194 30.774 1.00 58.00 93 GLN A O 1
ATOM 696 N N . PRO A 1 94 ? -15.558 -0.905 31.075 1.00 60.97 94 PRO A N 1
ATOM 697 C CA . PRO A 1 94 ? -16.897 -1.419 31.256 1.00 60.97 94 PRO A CA 1
ATOM 698 C C . PRO A 1 94 ? -17.431 -0.746 32.522 1.00 60.97 94 PRO A C 1
ATOM 700 O O . PRO A 1 94 ? -16.823 -0.845 33.584 1.00 60.97 94 PRO A O 1
ATOM 703 N N . ASN A 1 95 ? -18.528 0.002 32.404 1.00 59.03 95 ASN A N 1
ATOM 704 C CA . ASN A 1 95 ? -19.248 0.488 33.572 1.00 59.03 95 ASN A CA 1
ATOM 705 C C . ASN A 1 95 ? -19.877 -0.747 34.224 1.00 59.03 95 ASN A C 1
ATOM 707 O O . ASN A 1 95 ? -20.975 -1.164 33.856 1.00 59.03 95 ASN A O 1
ATOM 711 N N . VAL A 1 96 ? -19.137 -1.396 35.120 1.00 68.25 96 VAL A N 1
ATOM 712 C CA . VAL A 1 96 ? -19.593 -2.591 35.826 1.00 68.25 96 VAL A CA 1
ATOM 713 C C . VAL A 1 96 ? -20.471 -2.132 36.983 1.00 68.25 96 VAL A C 1
ATOM 715 O O . VAL A 1 96 ? -19.981 -1.604 37.977 1.00 68.25 96 VAL A O 1
ATOM 718 N N . SER A 1 97 ? -21.782 -2.329 36.855 1.00 62.62 97 SER A N 1
ATOM 719 C CA . SER A 1 97 ? -22.728 -2.144 37.957 1.00 62.62 97 SER A CA 1
ATOM 720 C C . SER A 1 97 ? -22.946 -3.486 38.656 1.00 62.62 97 SER A C 1
ATOM 722 O O . SER A 1 97 ? -23.466 -4.425 38.054 1.00 62.62 97 SER A O 1
ATOM 724 N N . VAL A 1 98 ? -22.518 -3.589 39.917 1.00 69.31 98 VAL A N 1
ATOM 725 C CA . VAL A 1 98 ? -22.708 -4.788 40.745 1.00 69.31 98 VAL A CA 1
ATOM 726 C C . VAL A 1 98 ? -23.894 -4.561 41.678 1.00 69.31 98 VAL A C 1
ATOM 728 O O . VAL A 1 98 ? -23.814 -3.761 42.606 1.00 69.31 98 VAL A O 1
ATOM 731 N N . ASN A 1 99 ? -24.991 -5.284 41.447 1.00 72.00 99 ASN A N 1
ATOM 732 C CA . ASN A 1 99 ? -26.164 -5.267 42.320 1.00 72.00 99 ASN A CA 1
ATOM 733 C C . ASN A 1 99 ? -26.120 -6.470 43.264 1.00 72.00 99 ASN A C 1
ATOM 735 O O . ASN A 1 99 ? -26.304 -7.607 42.832 1.00 72.00 99 ASN A O 1
ATOM 739 N N . VAL A 1 100 ? -25.905 -6.227 44.558 1.00 71.94 100 VAL A N 1
ATOM 740 C CA . VAL A 1 100 ? -25.949 -7.286 45.574 1.00 71.94 100 VAL A CA 1
ATOM 741 C C . VAL A 1 100 ? -27.366 -7.387 46.136 1.00 71.94 100 VAL A C 1
ATOM 743 O O . VAL A 1 100 ? -27.826 -6.498 46.850 1.00 71.94 100 VAL A O 1
ATOM 746 N N . ILE A 1 101 ? -28.067 -8.476 45.812 1.00 72.69 101 ILE A N 1
ATOM 747 C CA . ILE A 1 101 ? -29.424 -8.755 46.298 1.00 72.69 101 ILE A CA 1
ATOM 748 C C . ILE A 1 101 ? -29.335 -9.797 47.412 1.00 72.69 101 ILE A C 1
ATOM 750 O O . ILE A 1 101 ? -28.883 -10.918 47.195 1.00 72.69 101 ILE A O 1
ATOM 754 N N . ASN A 1 102 ? -29.776 -9.431 48.613 1.00 70.19 102 ASN A N 1
ATOM 755 C CA . ASN A 1 102 ? -29.752 -10.304 49.782 1.00 70.19 102 ASN A CA 1
ATOM 756 C C . ASN A 1 102 ? -31.175 -10.756 50.149 1.00 70.19 102 ASN A C 1
ATOM 758 O O . ASN A 1 102 ? -32.012 -9.940 50.527 1.00 70.19 102 ASN A O 1
ATOM 762 N N . ASN A 1 103 ? -31.435 -12.063 50.044 1.00 73.19 103 ASN A N 1
ATOM 763 C CA . ASN A 1 103 ? -32.779 -12.649 50.037 1.00 73.19 103 ASN A CA 1
ATOM 764 C C . ASN A 1 103 ? -33.235 -13.261 51.384 1.00 73.19 103 ASN A C 1
ATOM 766 O O . ASN A 1 103 ? -34.031 -14.198 51.384 1.00 73.19 103 ASN A O 1
ATOM 770 N N . GLY A 1 104 ? -32.757 -12.782 52.543 1.00 72.81 104 GLY A N 1
ATOM 771 C CA . GLY A 1 104 ? -33.302 -13.299 53.814 1.00 72.81 104 GLY A CA 1
ATOM 772 C C . GLY A 1 104 ? -32.751 -12.783 55.149 1.00 72.81 104 GLY A C 1
ATOM 773 O O . GLY A 1 104 ? -33.472 -12.857 56.144 1.00 72.81 104 GLY A O 1
ATOM 774 N N . LYS A 1 105 ? -31.522 -12.253 55.233 1.00 71.12 105 LYS A N 1
ATOM 775 C CA . LYS A 1 105 ? -30.941 -11.724 56.493 1.00 71.12 105 LYS A CA 1
ATOM 776 C C . LYS A 1 105 ? -30.256 -10.379 56.243 1.00 71.12 105 LYS A C 1
ATOM 778 O O . LYS A 1 105 ? -29.537 -10.296 55.259 1.00 71.12 105 LYS A O 1
ATOM 783 N N . PRO A 1 106 ? -30.384 -9.341 57.094 1.00 64.69 106 PRO A N 1
ATOM 784 C CA . PRO A 1 106 ? -29.618 -8.108 56.899 1.00 64.69 106 PRO A CA 1
ATOM 785 C C . PRO A 1 106 ? -28.102 -8.361 57.019 1.00 64.69 106 PRO A C 1
ATOM 787 O O . PRO A 1 106 ? -27.585 -8.563 58.116 1.00 64.69 106 PRO A O 1
ATOM 790 N N . MET A 1 107 ? -27.399 -8.318 55.885 1.00 72.69 107 MET A N 1
ATOM 791 C CA . MET A 1 107 ? -25.932 -8.373 55.781 1.00 72.69 107 MET A CA 1
ATOM 792 C C . MET A 1 107 ? -25.434 -7.137 55.028 1.00 72.69 107 MET A C 1
ATOM 794 O O . MET A 1 107 ? -26.127 -6.646 54.134 1.00 72.69 107 MET A O 1
ATOM 798 N N . GLN A 1 108 ? -24.252 -6.631 55.385 1.00 70.44 108 GLN A N 1
ATOM 799 C CA . GLN A 1 108 ? -23.518 -5.695 54.522 1.00 70.44 108 GLN A CA 1
ATOM 800 C C . GLN A 1 108 ? -22.748 -6.487 53.489 1.00 70.44 108 GLN A C 1
ATOM 802 O O . GLN A 1 108 ? -22.233 -7.554 53.806 1.00 70.44 108 GLN A O 1
ATOM 807 N N . ALA A 1 109 ? -22.654 -5.941 52.286 1.00 74.75 109 ALA A N 1
ATOM 808 C CA . ALA A 1 109 ? -21.752 -6.438 51.271 1.00 74.75 109 ALA A CA 1
ATOM 809 C C . ALA A 1 109 ? -20.754 -5.336 50.927 1.00 74.75 109 ALA A C 1
ATOM 811 O O . ALA A 1 109 ? -21.163 -4.197 50.689 1.00 74.75 109 ALA A O 1
ATOM 812 N N . GLU A 1 110 ? -19.475 -5.680 50.903 1.00 77.38 110 GLU A N 1
ATOM 813 C CA . GLU A 1 110 ? -18.418 -4.840 50.355 1.00 77.38 110 GLU A CA 1
ATOM 814 C C . GLU A 1 110 ? -17.985 -5.436 49.016 1.00 77.38 110 GLU A C 1
ATOM 816 O O . GLU A 1 110 ? -17.775 -6.646 48.895 1.00 77.38 110 GLU A O 1
ATOM 821 N N . VAL A 1 111 ? -17.935 -4.599 47.979 1.00 78.06 111 VAL A N 1
ATOM 822 C CA . VAL A 1 111 ? -17.633 -5.027 46.611 1.00 78.06 111 VAL A CA 1
ATOM 823 C C . VAL A 1 111 ? -16.320 -4.391 46.193 1.00 78.06 111 VAL A C 1
ATOM 825 O O . VAL A 1 111 ? -16.240 -3.175 46.042 1.00 78.06 111 VAL A O 1
ATOM 828 N N . ASN A 1 112 ? -15.313 -5.229 45.963 1.00 79.38 112 ASN A N 1
ATOM 829 C CA . ASN A 1 112 ? -14.017 -4.814 45.447 1.00 79.38 112 ASN A CA 1
ATOM 830 C C . ASN A 1 112 ? -13.888 -5.261 43.990 1.00 79.38 112 ASN A C 1
ATOM 832 O O . ASN A 1 112 ? -13.962 -6.451 43.676 1.00 79.38 112 ASN A O 1
ATOM 836 N N . THR A 1 113 ? -13.702 -4.297 43.093 1.00 75.88 113 THR A N 1
ATOM 837 C CA . THR A 1 113 ? -13.488 -4.538 41.663 1.00 75.88 113 THR A CA 1
ATOM 838 C C . THR A 1 113 ? -12.027 -4.292 41.323 1.00 75.88 113 THR A C 1
ATOM 840 O O . THR A 1 113 ? -11.543 -3.168 41.469 1.00 75.88 113 THR A O 1
ATOM 843 N N . ALA A 1 114 ? -11.332 -5.320 40.846 1.00 78.38 114 ALA A N 1
ATOM 844 C CA . ALA A 1 114 ? -9.960 -5.214 40.366 1.00 78.38 114 ALA A CA 1
ATOM 845 C C . ALA A 1 114 ? -9.906 -5.613 38.888 1.00 78.38 114 ALA A C 1
ATOM 847 O O . ALA A 1 114 ? -10.475 -6.627 38.482 1.00 78.38 114 ALA A O 1
ATOM 848 N N . GLN A 1 115 ? -9.224 -4.808 38.076 1.00 71.75 115 GLN A N 1
ATOM 849 C CA . GLN A 1 115 ? -9.010 -5.092 36.661 1.00 71.75 115 GLN A CA 1
ATOM 850 C C . GLN A 1 115 ? -7.557 -5.526 36.460 1.00 71.75 115 GLN A C 1
ATOM 852 O O . GLN A 1 115 ? -6.639 -4.750 36.727 1.00 71.75 115 GLN A O 1
ATOM 857 N N . SER A 1 116 ? -7.352 -6.759 35.995 1.00 68.19 116 SER A N 1
ATOM 858 C CA . SER A 1 116 ? -6.026 -7.299 35.679 1.00 68.19 116 SER A CA 1
ATOM 859 C C . SER A 1 116 ? -5.966 -7.619 34.190 1.00 68.19 116 SER A C 1
ATOM 861 O O . SER A 1 116 ? -6.570 -8.580 33.717 1.00 68.19 116 SER A O 1
ATOM 863 N N . GLY A 1 117 ? -5.278 -6.771 33.424 1.00 75.25 117 GLY A N 1
ATOM 864 C CA . GLY A 1 117 ? -5.236 -6.881 31.967 1.00 75.25 117 GLY A CA 1
ATOM 865 C C . GLY A 1 117 ? -6.636 -6.805 31.346 1.00 75.25 117 GLY A C 1
ATOM 866 O O . GLY A 1 117 ? -7.297 -5.768 31.416 1.00 75.25 117 GLY A O 1
ATOM 867 N N . ASN A 1 118 ? -7.069 -7.908 30.734 1.00 77.50 118 ASN A N 1
ATOM 868 C CA . ASN A 1 118 ? -8.363 -8.029 30.060 1.00 77.50 118 ASN A CA 1
ATOM 869 C C . ASN A 1 118 ? -9.461 -8.666 30.935 1.00 77.50 118 ASN A C 1
ATOM 871 O O . ASN A 1 118 ? -10.610 -8.724 30.496 1.00 77.50 118 ASN A O 1
ATOM 875 N N . ASP A 1 119 ? -9.115 -9.112 32.146 1.00 62.94 119 ASP A N 1
ATOM 876 C CA . ASP A 1 119 ? -10.017 -9.817 33.052 1.00 62.94 119 ASP A CA 1
ATOM 877 C C . ASP A 1 119 ? -10.530 -8.886 34.157 1.00 62.94 119 ASP A C 1
ATOM 879 O O . ASP A 1 119 ? -9.784 -8.110 34.768 1.00 62.94 119 ASP A O 1
ATOM 883 N N . LEU A 1 120 ? -11.833 -8.982 34.424 1.00 78.38 120 LEU A N 1
ATOM 884 C CA . LEU A 1 120 ? -12.500 -8.285 35.516 1.00 78.38 120 LEU A CA 1
ATOM 885 C C . LEU A 1 120 ? -12.693 -9.255 36.684 1.00 78.38 120 LEU A C 1
ATOM 887 O O . LEU A 1 120 ? -13.487 -10.192 36.594 1.00 78.38 120 LEU A O 1
ATOM 891 N N . GLN A 1 121 ? -12.008 -8.997 37.794 1.00 77.25 121 GLN A N 1
ATOM 892 C CA . GLN A 1 121 ? -12.212 -9.725 39.039 1.00 77.25 121 GLN A CA 1
ATOM 893 C C . GLN A 1 121 ? -13.159 -8.931 39.946 1.00 77.25 121 GLN A C 1
ATOM 895 O O . GLN A 1 121 ? -12.879 -7.787 40.309 1.00 77.25 121 GLN A O 1
ATOM 900 N N . ILE A 1 122 ? -14.285 -9.545 40.315 1.00 80.12 122 ILE A N 1
ATOM 901 C CA . ILE A 1 122 ? -15.247 -8.993 41.276 1.00 80.12 122 ILE A CA 1
ATOM 902 C C . ILE A 1 122 ? -15.186 -9.845 42.541 1.00 80.12 122 ILE A C 1
ATOM 904 O O . ILE A 1 122 ? -15.549 -11.022 42.515 1.00 80.12 122 ILE A O 1
ATOM 908 N N . THR A 1 123 ? -14.755 -9.244 43.645 1.00 79.94 123 THR A N 1
ATOM 909 C CA . THR A 1 123 ? -14.747 -9.876 44.967 1.00 79.94 123 THR A CA 1
ATOM 910 C C . THR A 1 123 ? -15.880 -9.289 45.800 1.00 79.94 123 THR A C 1
ATOM 912 O O . THR A 1 123 ? -15.972 -8.071 45.945 1.00 79.94 123 THR A O 1
ATOM 915 N N . VAL A 1 124 ? -16.743 -10.152 46.341 1.00 80.38 124 VAL A N 1
ATOM 916 C CA . VAL A 1 124 ? -17.854 -9.760 47.219 1.00 80.38 124 VAL A CA 1
ATOM 917 C C . VAL A 1 124 ? -17.607 -10.340 48.604 1.00 80.38 124 VAL A C 1
ATOM 919 O O . VAL A 1 124 ? -17.579 -11.560 48.765 1.00 80.38 124 VAL A O 1
ATOM 922 N N . GLU A 1 125 ? -17.444 -9.471 49.595 1.00 79.75 125 GLU A N 1
ATOM 923 C CA . GLU A 1 125 ? -17.317 -9.851 51.001 1.00 79.75 125 GLU A CA 1
ATOM 924 C C . GLU A 1 125 ? -18.621 -9.545 51.744 1.00 79.75 125 GLU A C 1
ATOM 926 O O . GLU A 1 125 ? -19.218 -8.485 51.558 1.00 79.75 125 GLU A O 1
ATOM 931 N N . LEU A 1 126 ? -19.091 -10.487 52.566 1.00 80.56 126 LEU A N 1
ATOM 932 C CA . LEU A 1 126 ? -20.347 -10.379 53.311 1.00 80.56 126 LEU A CA 1
ATOM 933 C C . LEU A 1 126 ? -20.057 -10.236 54.808 1.00 80.56 126 LEU A C 1
ATOM 935 O O . LEU A 1 126 ? -19.411 -11.096 55.399 1.00 80.56 126 LEU A O 1
ATOM 939 N N . ILE A 1 127 ? -20.592 -9.182 55.428 1.00 74.56 127 ILE A N 1
ATOM 940 C CA . ILE A 1 127 ? -20.460 -8.904 56.863 1.00 74.56 127 ILE A CA 1
ATOM 941 C C . ILE A 1 127 ? -21.839 -9.015 57.525 1.00 74.56 127 ILE A C 1
ATOM 943 O O . ILE A 1 127 ? -22.767 -8.251 57.229 1.00 74.56 127 ILE A O 1
ATOM 947 N N . ASP A 1 128 ? -21.975 -9.942 58.472 1.00 69.62 128 ASP A N 1
ATOM 948 C CA . ASP A 1 128 ? -23.197 -10.141 59.255 1.00 69.62 128 ASP A CA 1
ATOM 949 C C . ASP A 1 128 ? -23.406 -8.996 60.270 1.00 69.62 128 ASP A C 1
ATOM 951 O O . ASP A 1 128 ? -22.849 -9.007 61.367 1.00 69.62 128 ASP A O 1
ATOM 955 N N . LYS A 1 129 ? -24.289 -8.023 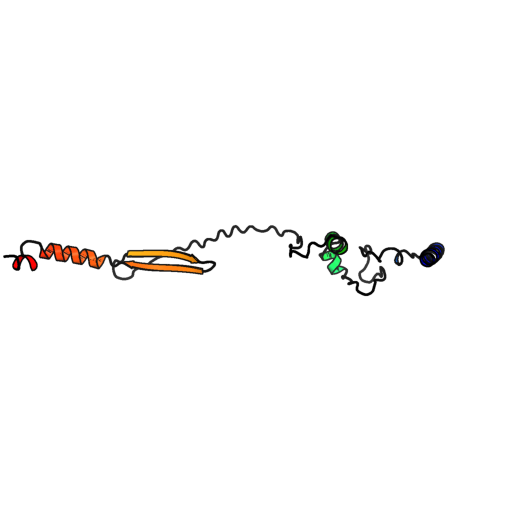59.979 1.00 61.75 129 LYS A N 1
ATOM 956 C CA . LYS A 1 129 ? -24.654 -6.960 60.956 1.00 61.75 129 LYS A CA 1
ATOM 957 C C . LYS A 1 129 ? -25.332 -7.504 62.220 1.00 61.75 129 LYS A C 1
ATOM 959 O O . LYS A 1 129 ? -25.366 -6.844 63.259 1.00 61.75 129 LYS A O 1
ATOM 964 N N . ILE A 1 130 ? -25.955 -8.673 62.108 1.00 63.44 130 ILE A N 1
ATOM 965 C CA . ILE A 1 130 ? -26.863 -9.222 63.120 1.00 63.44 130 ILE A CA 1
ATOM 966 C C . ILE A 1 130 ? -26.102 -9.753 64.335 1.00 63.44 130 ILE A C 1
ATOM 968 O O . ILE A 1 130 ? -26.625 -9.682 65.451 1.00 63.44 130 ILE A O 1
ATOM 972 N N . ALA A 1 131 ? -24.888 -10.275 64.139 1.00 63.00 131 ALA A N 1
ATOM 973 C CA . ALA A 1 131 ? -24.091 -10.838 65.223 1.00 63.00 131 ALA A CA 1
ATOM 974 C C . ALA A 1 131 ? -23.770 -9.767 66.282 1.00 63.00 131 ALA A C 1
ATOM 976 O O . ALA A 1 131 ? -24.044 -9.966 67.467 1.00 63.00 131 ALA A O 1
ATOM 977 N N . ASP A 1 132 ? -23.334 -8.585 65.845 1.00 65.19 132 ASP A N 1
ATOM 978 C CA . ASP A 1 132 ? -22.906 -7.503 66.738 1.00 65.19 132 ASP A CA 1
ATOM 979 C C . ASP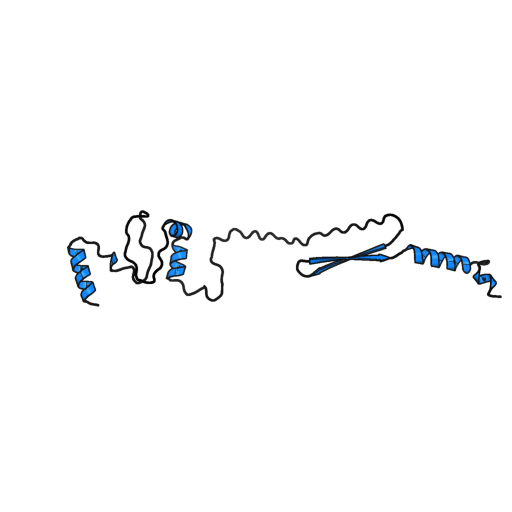 A 1 132 ? -24.050 -6.843 67.504 1.00 65.19 132 ASP A C 1
ATOM 981 O O . ASP A 1 132 ? -23.910 -6.507 68.685 1.00 65.19 132 ASP A O 1
ATOM 985 N N . GLN A 1 133 ? -25.197 -6.632 66.852 1.00 63.16 133 GLN A N 1
ATOM 986 C CA . GLN A 1 133 ? -26.351 -6.032 67.523 1.00 63.16 133 GLN A CA 1
ATOM 987 C C . GLN A 1 133 ? -26.924 -6.970 68.586 1.00 63.16 133 GLN A C 1
ATOM 989 O O . GLN A 1 133 ? -27.273 -6.512 69.676 1.00 63.16 133 GLN A O 1
ATOM 994 N N . ARG A 1 134 ? -26.982 -8.278 68.306 1.00 65.00 134 ARG A N 1
ATOM 995 C CA . ARG A 1 134 ? -27.465 -9.271 69.274 1.00 65.00 134 ARG A CA 1
ATOM 996 C C . ARG A 1 134 ? -26.504 -9.440 70.440 1.00 65.00 134 ARG A C 1
ATOM 998 O O . ARG A 1 134 ? -26.968 -9.458 71.574 1.00 65.00 134 ARG A O 1
ATOM 1005 N N . TYR A 1 135 ? -25.194 -9.490 70.193 1.00 66.94 135 TYR A N 1
ATOM 1006 C CA . TYR A 1 135 ? -24.210 -9.557 71.276 1.00 66.94 135 TYR A CA 1
ATOM 1007 C C . TYR A 1 135 ? -24.298 -8.340 72.196 1.00 66.94 135 TYR A C 1
ATOM 1009 O O . TYR A 1 135 ? -24.395 -8.507 73.410 1.00 66.94 135 TYR A O 1
ATOM 1017 N N . ARG A 1 136 ? -24.363 -7.120 71.643 1.00 68.81 136 ARG A N 1
ATOM 1018 C CA . ARG A 1 136 ? -24.510 -5.903 72.459 1.00 68.81 136 ARG A CA 1
ATOM 1019 C C . ARG A 1 136 ? -25.824 -5.867 73.231 1.00 68.81 136 ARG A C 1
ATOM 1021 O O . ARG A 1 136 ? -25.821 -5.519 74.406 1.00 68.81 136 ARG A O 1
ATOM 1028 N N . GLN A 1 137 ? -26.939 -6.246 72.609 1.00 67.75 137 GLN A N 1
ATOM 1029 C CA . GLN A 1 137 ? -28.228 -6.292 73.304 1.00 67.75 137 GLN A CA 1
ATOM 1030 C C . GLN A 1 137 ? -28.266 -7.352 74.404 1.00 67.75 137 GLN A C 1
ATOM 1032 O O . GLN A 1 137 ? -28.826 -7.087 75.466 1.00 67.75 137 GLN A O 1
ATOM 1037 N N . ASN A 1 138 ? -27.679 -8.525 74.169 1.00 70.94 138 ASN A N 1
ATOM 1038 C CA . ASN A 1 138 ? -27.617 -9.587 75.167 1.00 70.94 138 ASN A CA 1
ATOM 1039 C C . ASN A 1 138 ? -26.712 -9.177 76.328 1.00 70.94 138 ASN A C 1
ATOM 1041 O O . ASN A 1 138 ? -27.163 -9.215 77.465 1.00 70.94 138 ASN A O 1
ATOM 1045 N N . GLN A 1 139 ? -25.523 -8.629 76.055 1.00 71.75 139 GLN A N 1
ATOM 1046 C CA . GLN A 1 139 ? -24.664 -8.105 77.117 1.00 71.75 139 GLN A CA 1
ATOM 1047 C C . GLN A 1 139 ? -25.348 -6.987 77.912 1.00 71.75 139 GLN A C 1
ATOM 1049 O O . GLN A 1 139 ? -25.379 -7.040 79.135 1.00 71.75 139 GLN A O 1
ATOM 1054 N N . MET A 1 140 ? -25.991 -6.012 77.263 1.00 67.88 140 MET A N 1
ATOM 1055 C CA . MET A 1 140 ? -26.727 -4.958 77.978 1.00 67.88 140 MET A CA 1
ATOM 1056 C C . MET A 1 140 ? -27.895 -5.496 78.815 1.00 67.88 140 MET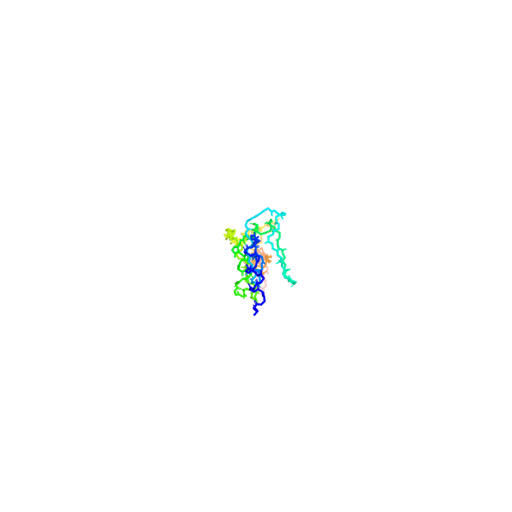 A C 1
ATOM 1058 O O . MET A 1 140 ? -28.216 -4.917 79.850 1.00 67.88 140 MET A O 1
ATOM 1062 N N . LYS A 1 141 ? -28.553 -6.578 78.384 1.00 68.94 141 LYS A N 1
ATOM 1063 C CA . LYS A 1 141 ? -29.588 -7.253 79.180 1.00 68.94 141 LYS A CA 1
ATOM 1064 C C . LYS A 1 141 ? -28.990 -8.001 80.367 1.00 68.94 141 LYS A C 1
ATOM 1066 O O . LYS A 1 141 ? -29.583 -7.969 81.440 1.00 68.94 141 LYS A O 1
ATOM 1071 N N . ASP A 1 142 ? -27.820 -8.602 80.194 1.00 71.69 142 ASP A N 1
ATOM 1072 C CA . ASP A 1 142 ? -27.125 -9.332 81.252 1.00 71.69 142 ASP A CA 1
ATOM 1073 C C . ASP A 1 142 ? -26.496 -8.402 82.305 1.00 71.69 142 ASP A C 1
ATOM 1075 O O . ASP A 1 142 ? -26.434 -8.776 83.476 1.00 71.69 142 ASP A O 1
ATOM 1079 N N . PHE A 1 143 ? -26.103 -7.181 81.916 1.00 71.81 143 PHE A N 1
ATOM 1080 C CA . PHE A 1 143 ? -25.596 -6.127 82.810 1.00 71.81 143 PHE A CA 1
ATOM 1081 C C . PHE A 1 143 ? -26.693 -5.247 83.438 1.00 71.81 143 PHE A C 1
ATOM 1083 O O . PHE A 1 143 ? -26.406 -4.466 84.346 1.00 71.81 143 PHE A O 1
ATOM 1090 N N . ARG A 1 144 ? -27.953 -5.339 82.988 1.00 70.06 144 ARG A N 1
ATOM 1091 C CA . ARG A 1 144 ? -29.084 -4.680 83.666 1.00 70.06 144 ARG A CA 1
ATOM 1092 C C . ARG A 1 144 ? -29.370 -5.380 84.995 1.00 70.06 144 ARG A C 1
ATOM 1094 O O . ARG A 1 144 ? -29.259 -6.598 85.096 1.00 70.06 144 ARG A O 1
ATOM 1101 N N . THR A 1 145 ? -29.766 -4.613 86.011 1.00 55.97 145 THR A N 1
ATOM 1102 C CA . THR A 1 145 ? -30.112 -5.113 87.350 1.00 55.97 145 THR A CA 1
ATOM 1103 C C . THR A 1 145 ? -31.141 -6.246 87.244 1.00 55.97 145 THR A C 1
ATOM 1105 O O . THR A 1 145 ? -32.271 -6.017 86.815 1.00 55.97 145 THR A O 1
ATOM 1108 N N . GLY A 1 146 ? -30.730 -7.475 87.581 1.00 65.50 146 GLY A N 1
ATOM 1109 C CA . GLY A 1 146 ? -31.540 -8.696 87.428 1.00 65.50 146 GLY A CA 1
ATOM 1110 C C . GLY A 1 146 ? -31.176 -9.612 86.245 1.00 65.50 146 GLY A C 1
ATOM 1111 O O . GLY A 1 146 ? -31.805 -10.659 86.091 1.00 65.50 146 GLY A O 1
ATOM 1112 N N . GLY A 1 147 ? -30.174 -9.262 85.433 1.00 66.94 147 GLY A N 1
ATOM 1113 C CA . GLY A 1 147 ? -29.613 -10.114 84.377 1.00 66.94 147 GLY A CA 1
ATOM 1114 C C . GLY A 1 147 ? -28.792 -11.294 84.916 1.00 66.94 147 GLY A C 1
ATOM 1115 O O . GLY A 1 147 ? -28.409 -11.324 86.088 1.00 66.94 147 GLY A O 1
ATOM 1116 N N . GLN A 1 148 ? -28.511 -12.288 84.066 1.00 65.62 148 GLN A N 1
ATOM 1117 C CA . GLN A 1 148 ? -27.882 -13.548 84.496 1.00 65.62 148 GLN A CA 1
ATOM 1118 C C . GLN A 1 148 ? -26.478 -13.360 85.099 1.00 65.62 148 GLN A C 1
ATOM 1120 O O . GLN A 1 148 ? -26.101 -14.114 85.991 1.00 65.62 148 GLN A O 1
ATOM 1125 N N . LEU A 1 149 ? -25.738 -12.324 84.685 1.00 56.69 149 LEU A N 1
ATOM 1126 C CA . LEU A 1 149 ? -24.407 -11.996 85.218 1.00 56.69 149 LEU A CA 1
ATOM 1127 C C . LEU A 1 149 ? -24.461 -11.166 86.513 1.00 56.69 149 LEU A C 1
ATOM 1129 O O . LEU A 1 149 ? -23.577 -11.287 87.356 1.00 56.69 149 LEU A O 1
ATOM 1133 N N . SER A 1 150 ? -25.528 -10.387 86.730 1.00 58.00 150 SER A N 1
ATOM 1134 C CA . SER A 1 150 ? -25.754 -9.633 87.977 1.00 58.00 150 SER A CA 1
ATOM 1135 C C . SER A 1 150 ? -25.959 -10.544 89.194 1.00 58.00 150 SER A C 1
ATOM 1137 O O . SER A 1 150 ? -25.800 -10.087 90.322 1.00 58.00 150 SER A O 1
ATOM 1139 N N . ARG A 1 151 ? -26.326 -11.814 88.980 1.00 56.41 151 ARG A N 1
ATOM 1140 C CA . ARG A 1 151 ? -26.533 -12.809 90.044 1.00 56.41 151 ARG A CA 1
ATOM 1141 C C . ARG A 1 151 ? -25.244 -13.441 90.574 1.00 56.41 151 ARG A C 1
ATOM 1143 O O . ARG A 1 151 ? -25.288 -14.044 91.637 1.00 56.41 151 ARG A O 1
ATOM 1150 N N . TYR A 1 152 ? -24.133 -13.304 89.854 1.00 57.66 152 TYR A N 1
ATOM 1151 C CA . TYR A 1 152 ? -22.839 -13.892 90.220 1.00 57.66 152 TYR A CA 1
ATOM 1152 C C . TYR A 1 152 ? -21.842 -12.872 90.799 1.00 57.66 152 TYR A C 1
ATOM 1154 O O . TYR A 1 152 ? -20.718 -13.245 91.112 1.00 57.66 152 TYR A O 1
ATOM 1162 N N . ALA A 1 153 ? -22.231 -11.597 90.933 1.00 56.44 153 ALA A N 1
ATOM 1163 C CA . ALA A 1 153 ? -21.368 -10.504 91.396 1.00 56.44 153 ALA A CA 1
ATOM 1164 C C . ALA A 1 153 ? -21.655 -10.037 92.844 1.00 56.44 153 ALA A C 1
ATOM 1166 O O . ALA A 1 153 ? -21.360 -8.890 93.177 1.00 56.44 153 ALA A O 1
ATOM 1167 N N . MET A 1 154 ? -22.235 -10.900 93.687 1.00 51.97 154 MET A N 1
ATOM 1168 C CA . MET A 1 154 ? -22.324 -10.706 95.145 1.00 51.97 154 MET A CA 1
ATOM 1169 C C . MET A 1 154 ? -21.399 -11.674 95.869 1.00 51.97 154 MET A C 1
ATOM 1171 O O . MET A 1 154 ? -21.399 -12.863 95.481 1.00 51.97 154 MET A O 1
#

Foldseek 3Di:
DVVVVVVCVVCVVVVHPPVLVPPPPLHADQDDDDQPDDRHDHDPPDDDDGPVVCVVCDRVNVCCVSPNDDPPPVPDDDPPPPPPPPPPVVCPPPPDDDDDDDDDADWDWDWDWDDDPPDIDIDIDIGHPPVVVVVVVLVVQLPPCPHPVNVVPD

Secondary structure (DSSP, 8-state):
-HHHHHHHHHHHHTT--GGGGTSGGG-----S--TTS----PPTT--PPPHHHHHHH-HHHHHHHHHS---TTTTPPP------------------------SSS-EEEEEEEEEETTEEEEEEEEEEHHHHHHHHHHHHHHHSTTSTTTTS--